Protein AF-A0A9P6HUN7-F1 (afdb_monomer_lite)

Secondary structure (DSSP, 8-state):
------EEEE-SSEEEEESSTT-SS-SEEEEGGGEEEEEEESSSTTEEEEEESS-EEEEE-SSHHHHHHHHHHHHHHSGGGGTTS---------------

Organism: NCBI:txid56493

Structure (mmCIF, N/CA/C/O backbone):
data_AF-A0A9P6HUN7-F1
#
_entry.id   AF-A0A9P6HUN7-F1
#
loop_
_atom_site.group_PDB
_atom_site.id
_atom_site.type_symbol
_atom_site.label_atom_id
_atom_site.label_alt_id
_atom_site.label_comp_id
_atom_site.label_asym_id
_atom_site.label_entity_id
_atom_site.label_seq_id
_atom_site.pdbx_PDB_ins_code
_atom_site.Cartn_x
_atom_site.Cartn_y
_atom_site.Cartn_z
_atom_site.occupancy
_atom_site.B_iso_or_equiv
_atom_site.auth_seq_id
_atom_site.auth_comp_id
_atom_site.auth_asym_id
_atom_site.auth_atom_id
_atom_site.pdbx_PDB_model_num
ATOM 1 N N . TRP A 1 1 ? 8.127 15.205 9.752 1.00 61.59 1 TRP A N 1
ATOM 2 C CA . TRP A 1 1 ? 7.580 13.901 9.335 1.00 61.59 1 TRP A CA 1
ATOM 3 C C . TRP A 1 1 ? 8.694 13.197 8.586 1.00 61.59 1 TRP A C 1
ATOM 5 O O . TRP A 1 1 ? 9.127 13.715 7.566 1.00 61.59 1 TRP A O 1
ATOM 15 N N . LEU A 1 2 ? 9.267 12.139 9.162 1.00 84.50 2 LEU A N 1
ATOM 16 C CA . LEU A 1 2 ? 10.481 11.503 8.644 1.00 84.50 2 LEU A CA 1
ATOM 17 C C . LEU A 1 2 ? 10.101 10.269 7.818 1.00 84.50 2 LEU A C 1
ATOM 19 O O . LEU A 1 2 ? 9.524 9.327 8.359 1.00 84.50 2 LEU A O 1
ATOM 23 N N . TRP A 1 3 ? 10.420 10.275 6.524 1.00 87.00 3 TRP A N 1
ATOM 24 C CA . TRP A 1 3 ? 10.272 9.100 5.666 1.00 87.00 3 TRP A CA 1
ATOM 25 C C . TRP A 1 3 ? 11.424 8.140 5.933 1.00 87.00 3 TRP A C 1
ATOM 27 O O . TRP A 1 3 ? 12.592 8.502 5.804 1.00 87.00 3 TRP A O 1
ATOM 37 N N . LEU A 1 4 ? 11.092 6.916 6.332 1.00 91.94 4 LEU A N 1
ATOM 38 C CA . LEU A 1 4 ? 12.073 5.883 6.633 1.00 91.94 4 LEU A CA 1
ATOM 39 C C . LEU A 1 4 ? 12.050 4.826 5.537 1.00 91.94 4 LEU A C 1
ATOM 41 O O . LEU A 1 4 ? 10.981 4.356 5.148 1.00 91.94 4 LEU A O 1
ATOM 45 N N . ARG A 1 5 ? 13.235 4.398 5.095 1.00 93.38 5 ARG A N 1
ATOM 46 C CA . ARG A 1 5 ? 13.359 3.199 4.267 1.00 93.38 5 ARG A CA 1
ATOM 47 C C . ARG A 1 5 ? 12.889 1.996 5.086 1.00 93.38 5 ARG A C 1
ATOM 49 O O . ARG A 1 5 ? 13.345 1.794 6.211 1.00 93.38 5 ARG A O 1
ATOM 56 N N . LYS A 1 6 ? 11.962 1.226 4.525 1.00 94.44 6 LYS A N 1
ATOM 57 C CA . LYS A 1 6 ? 11.399 0.013 5.122 1.00 94.44 6 LYS A CA 1
ATOM 58 C C . LYS A 1 6 ? 11.379 -1.100 4.091 1.00 94.44 6 LYS A C 1
ATOM 60 O O . LYS A 1 6 ? 11.360 -0.835 2.891 1.00 94.44 6 LYS A O 1
ATOM 65 N N . TRP A 1 7 ? 11.370 -2.335 4.573 1.00 94.44 7 TRP A N 1
ATOM 66 C CA . TRP A 1 7 ? 11.179 -3.503 3.727 1.00 94.44 7 TRP A CA 1
ATOM 67 C C . TRP A 1 7 ? 9.700 -3.880 3.730 1.00 94.44 7 TRP A C 1
ATOM 69 O O . TRP A 1 7 ? 9.144 -4.217 4.775 1.00 94.44 7 TRP A O 1
ATOM 79 N N . VAL A 1 8 ? 9.042 -3.766 2.580 1.00 95.56 8 VAL A N 1
ATOM 80 C CA . VAL A 1 8 ? 7.602 -4.008 2.445 1.00 95.56 8 VAL A CA 1
ATOM 81 C C . VAL A 1 8 ? 7.395 -5.309 1.684 1.00 95.56 8 VAL A C 1
ATOM 83 O O . VAL A 1 8 ? 7.977 -5.508 0.623 1.00 95.56 8 VAL A O 1
ATOM 86 N N . VAL A 1 9 ? 6.559 -6.193 2.222 1.00 95.69 9 VAL A N 1
ATOM 87 C CA . VAL A 1 9 ? 6.244 -7.492 1.622 1.00 95.69 9 VAL A CA 1
ATOM 88 C C . VAL A 1 9 ? 4.740 -7.591 1.430 1.00 95.69 9 VAL A C 1
ATOM 90 O O . VAL A 1 9 ? 3.987 -7.565 2.408 1.00 95.69 9 VAL A O 1
ATOM 93 N N . LEU A 1 10 ? 4.321 -7.734 0.175 1.00 95.69 10 LEU A N 1
ATOM 94 C CA . LEU A 1 10 ? 2.949 -8.039 -0.211 1.00 95.69 10 LEU A CA 1
ATOM 95 C C . LEU A 1 10 ? 2.809 -9.548 -0.424 1.00 95.69 10 LEU A C 1
ATOM 97 O O . LEU A 1 10 ? 3.546 -10.141 -1.205 1.00 95.69 10 LEU A O 1
ATOM 101 N N . ARG A 1 11 ? 1.874 -10.165 0.296 1.00 94.88 11 ARG A N 1
ATOM 102 C CA . ARG A 1 11 ? 1.446 -11.560 0.122 1.00 94.88 11 ARG A CA 1
ATOM 103 C C . ARG A 1 11 ? -0.024 -11.581 -0.296 1.00 94.88 11 ARG A C 1
ATOM 105 O O . ARG A 1 11 ? -0.662 -10.534 -0.333 1.00 94.88 11 ARG A O 1
ATOM 112 N N . ASP A 1 12 ? -0.579 -12.767 -0.529 1.00 91.25 12 ASP A N 1
ATOM 113 C CA . ASP A 1 12 ? -1.938 -12.927 -1.069 1.00 91.25 12 ASP A CA 1
ATOM 114 C C . ASP A 1 12 ? -3.026 -12.194 -0.276 1.00 91.25 12 ASP A C 1
ATOM 116 O O . ASP A 1 12 ? -3.901 -11.578 -0.870 1.00 91.25 12 ASP A O 1
ATOM 120 N N . ASN A 1 13 ? -2.946 -12.206 1.059 1.00 94.06 13 ASN A N 1
ATOM 121 C CA . ASN A 1 13 ? -3.981 -11.631 1.928 1.00 94.06 13 ASN A CA 1
ATOM 122 C C . ASN A 1 13 ? -3.455 -10.569 2.900 1.00 94.06 13 ASN A C 1
ATOM 124 O O . ASN A 1 13 ? -4.222 -10.033 3.703 1.00 94.06 13 ASN A O 1
ATOM 128 N N . ILE A 1 14 ? -2.147 -10.294 2.891 1.00 96.00 14 ILE A N 1
ATOM 129 C CA . ILE A 1 14 ? -1.488 -9.477 3.915 1.00 96.00 14 ILE A CA 1
ATOM 130 C C . ILE A 1 14 ? -0.393 -8.606 3.291 1.00 96.00 14 ILE A C 1
ATOM 132 O O . ILE A 1 14 ? 0.461 -9.099 2.556 1.00 96.00 14 ILE A O 1
ATOM 136 N N . LEU A 1 15 ? -0.367 -7.331 3.674 1.00 96.19 15 LEU A N 1
ATOM 137 C CA . LEU A 1 15 ? 0.760 -6.420 3.503 1.00 96.19 15 LEU A CA 1
ATOM 138 C C . LEU A 1 15 ? 1.522 -6.311 4.828 1.00 96.19 15 LEU A C 1
ATOM 140 O O . LEU A 1 15 ? 0.930 -6.038 5.870 1.00 96.19 15 LEU A O 1
ATOM 144 N N . SER A 1 16 ? 2.837 -6.500 4.804 1.00 96.44 16 SER A N 1
ATOM 145 C CA . SER A 1 16 ? 3.674 -6.411 6.004 1.00 96.44 16 SER A CA 1
ATOM 146 C C . SER A 1 16 ? 4.854 -5.469 5.801 1.00 96.44 16 SER A C 1
ATOM 148 O O . SER A 1 16 ? 5.459 -5.442 4.731 1.00 96.44 16 SER A O 1
ATOM 150 N N . ILE A 1 17 ? 5.171 -4.684 6.830 1.00 95.25 17 ILE A N 1
ATOM 151 C CA . ILE A 1 17 ? 6.258 -3.706 6.833 1.00 95.25 17 ILE A CA 1
ATOM 152 C C . ILE A 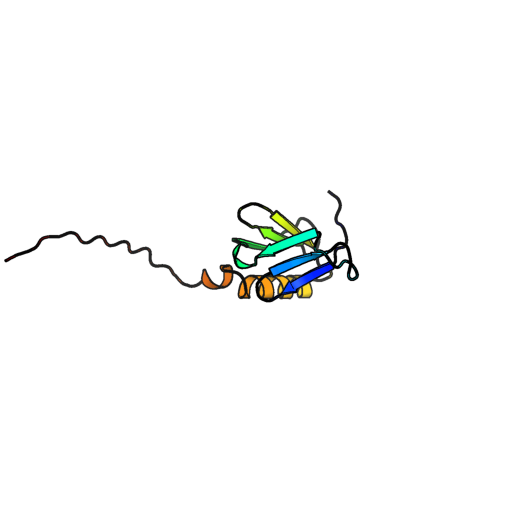1 17 ? 7.261 -4.100 7.906 1.00 95.25 17 ILE A C 1
ATOM 154 O O . ILE A 1 17 ? 6.946 -4.149 9.097 1.00 95.25 17 ILE A O 1
ATOM 158 N N . HIS A 1 18 ? 8.493 -4.320 7.481 1.00 95.81 18 HIS A N 1
ATOM 159 C CA . HIS A 1 18 ? 9.628 -4.721 8.298 1.00 95.81 18 HIS A CA 1
ATOM 160 C C . HIS A 1 18 ? 10.634 -3.576 8.387 1.00 95.81 18 HIS A C 1
ATOM 162 O O . HIS A 1 18 ? 10.652 -2.666 7.549 1.00 95.81 18 HIS A O 1
ATOM 168 N N . LYS A 1 19 ? 11.484 -3.603 9.418 1.00 93.19 19 LYS A N 1
ATOM 169 C CA . LYS A 1 19 ? 12.570 -2.622 9.552 1.00 93.19 19 LYS A CA 1
ATOM 170 C C . LYS A 1 19 ? 13.544 -2.735 8.373 1.00 93.19 19 LYS A C 1
ATOM 172 O O . LYS A 1 19 ? 13.908 -1.711 7.804 1.00 93.19 19 LYS A O 1
ATOM 177 N N . ASP A 1 20 ? 13.889 -3.960 7.999 1.00 93.25 20 ASP A N 1
ATOM 178 C CA . ASP A 1 20 ? 14.788 -4.331 6.907 1.00 93.25 20 ASP A CA 1
ATOM 179 C C . ASP A 1 20 ? 14.477 -5.767 6.431 1.00 93.25 20 ASP A C 1
ATOM 181 O O . ASP A 1 20 ? 13.546 -6.401 6.931 1.00 93.25 20 ASP A O 1
ATOM 185 N N . SER A 1 21 ? 15.241 -6.273 5.460 1.00 89.31 21 SER A N 1
ATOM 186 C CA . SER A 1 21 ? 15.077 -7.611 4.871 1.00 89.31 21 SER A CA 1
ATOM 187 C C . SER A 1 21 ? 15.469 -8.772 5.792 1.00 89.31 21 SER A C 1
ATOM 189 O O . SER A 1 21 ? 15.151 -9.915 5.482 1.00 89.31 21 SER A O 1
ATOM 191 N N . HIS A 1 22 ? 16.169 -8.505 6.897 1.00 90.38 22 HIS A N 1
ATOM 192 C CA . HIS A 1 22 ? 16.657 -9.525 7.833 1.00 90.38 22 HIS A CA 1
ATOM 193 C C . HIS A 1 22 ? 15.738 -9.670 9.050 1.00 90.38 22 HIS A C 1
ATOM 195 O O . HIS A 1 22 ? 15.847 -10.624 9.819 1.00 90.38 22 HIS A O 1
ATOM 201 N N . THR A 1 23 ? 14.834 -8.711 9.242 1.00 89.75 23 THR A N 1
ATOM 202 C CA . THR A 1 23 ? 13.905 -8.699 10.362 1.00 89.75 23 THR A CA 1
ATOM 203 C C . THR A 1 2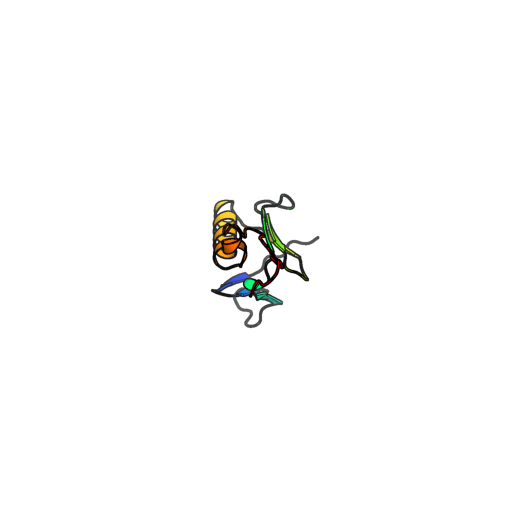3 ? 12.845 -9.788 10.177 1.00 89.75 23 THR A C 1
ATOM 205 O O . THR A 1 23 ? 12.082 -9.764 9.216 1.00 89.75 23 THR A O 1
ATOM 208 N N . LEU A 1 24 ? 12.767 -10.729 11.124 1.00 88.62 24 LEU A N 1
ATOM 209 C CA . LEU A 1 24 ? 11.795 -11.832 11.089 1.00 88.62 24 LEU A CA 1
ATOM 210 C C . LEU A 1 24 ? 10.358 -11.371 11.375 1.00 88.62 24 LEU A C 1
ATOM 212 O O . LEU A 1 24 ? 9.405 -11.908 10.810 1.00 88.62 24 LEU A O 1
ATOM 216 N N . HIS A 1 25 ? 10.200 -10.386 12.262 1.00 93.19 25 HIS A N 1
ATOM 217 C CA . HIS A 1 25 ? 8.895 -9.914 12.711 1.00 93.19 25 HIS A CA 1
ATOM 218 C C . HIS A 1 25 ? 8.529 -8.563 12.084 1.00 93.19 25 HIS A C 1
ATOM 220 O O . HIS A 1 25 ? 9.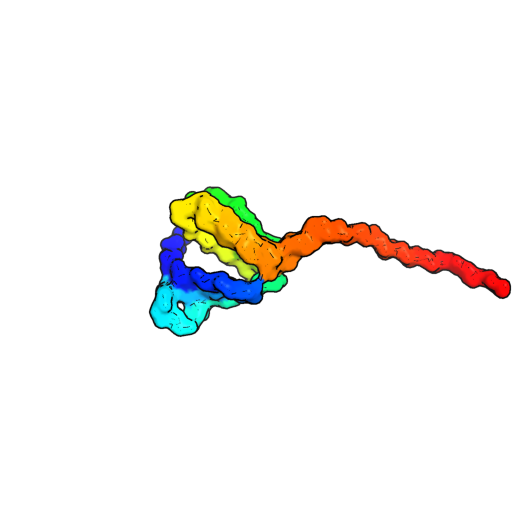296 -7.601 12.198 1.00 93.19 25 HIS A O 1
ATOM 226 N N . PRO A 1 26 ? 7.338 -8.445 11.476 1.00 94.75 26 PRO A N 1
ATOM 227 C CA . PRO A 1 26 ? 6.893 -7.186 10.908 1.00 94.75 26 PRO A CA 1
ATOM 228 C C . PRO A 1 26 ? 6.621 -6.157 12.004 1.00 94.75 26 PRO A C 1
ATOM 230 O O . PRO A 1 26 ? 5.992 -6.445 13.019 1.00 94.75 26 PRO A O 1
ATOM 233 N N . SER A 1 27 ? 7.041 -4.920 11.752 1.00 94.69 27 SER A N 1
ATOM 234 C CA . SER A 1 27 ? 6.660 -3.758 12.561 1.00 94.69 27 SER A CA 1
ATOM 235 C C . SER A 1 27 ? 5.196 -3.358 12.363 1.00 94.69 27 SER A C 1
ATOM 237 O O . SER A 1 27 ? 4.590 -2.761 13.249 1.00 94.69 27 SER A O 1
ATOM 239 N N . LEU A 1 28 ? 4.623 -3.687 11.202 1.00 94.12 28 LEU A N 1
ATOM 240 C CA . LEU A 1 28 ? 3.213 -3.483 10.902 1.00 94.12 28 LEU A CA 1
ATOM 241 C C . LEU A 1 28 ? 2.715 -4.576 9.963 1.00 94.12 28 LEU A C 1
ATOM 243 O O . LEU A 1 28 ? 3.374 -4.897 8.976 1.00 94.12 28 LEU A O 1
ATOM 247 N N . THR A 1 29 ? 1.522 -5.083 10.245 1.00 95.81 29 THR A N 1
ATOM 248 C CA . THR A 1 29 ? 0.818 -6.059 9.416 1.00 95.81 29 THR A CA 1
ATOM 249 C C . THR A 1 29 ? -0.578 -5.528 9.133 1.00 95.81 29 THR A C 1
ATOM 251 O O . THR A 1 29 ? -1.285 -5.134 10.058 1.00 95.81 29 THR A O 1
ATOM 254 N N . ILE A 1 30 ? -0.963 -5.506 7.860 1.00 95.00 30 ILE A N 1
ATOM 255 C CA . ILE A 1 30 ? -2.259 -5.028 7.383 1.00 95.00 30 ILE A CA 1
ATOM 256 C C . ILE A 1 30 ? -2.898 -6.150 6.561 1.00 95.00 30 ILE A C 1
ATOM 258 O O . ILE A 1 30 ? -2.374 -6.494 5.498 1.00 95.00 30 ILE A O 1
ATOM 262 N N . PRO A 1 31 ? -4.017 -6.734 7.011 1.00 94.88 31 PRO A N 1
ATOM 263 C CA . PRO A 1 31 ? -4.815 -7.610 6.165 1.00 94.88 31 PRO A CA 1
ATOM 264 C C . PRO A 1 31 ? -5.367 -6.822 4.971 1.00 94.88 31 PRO A C 1
ATOM 266 O O . PRO A 1 31 ? -5.957 -5.759 5.148 1.00 94.88 31 PRO A O 1
ATOM 269 N N . LEU A 1 32 ? -5.213 -7.336 3.748 1.00 93.69 32 LEU A N 1
ATOM 270 C CA . LEU A 1 32 ? -5.657 -6.632 2.532 1.00 93.69 32 LEU A CA 1
ATOM 271 C C . LEU A 1 32 ? -7.178 -6.436 2.497 1.00 93.69 32 LEU A C 1
ATOM 273 O O . LEU A 1 32 ? -7.670 -5.434 1.990 1.00 93.69 32 LEU A O 1
ATOM 277 N N . ARG A 1 33 ? -7.926 -7.347 3.132 1.00 92.50 33 ARG A N 1
ATOM 278 C CA . ARG A 1 33 ? -9.377 -7.215 3.343 1.00 92.50 33 ARG A CA 1
ATOM 279 C C . ARG A 1 33 ? -9.783 -5.967 4.135 1.00 92.50 33 ARG A C 1
ATOM 281 O O . ARG A 1 33 ? -10.921 -5.528 4.015 1.00 92.50 33 ARG A O 1
ATOM 288 N N . ASP A 1 34 ? -8.878 -5.420 4.945 1.00 93.94 34 ASP A N 1
ATOM 289 C CA . ASP A 1 34 ? -9.154 -4.262 5.795 1.00 93.94 34 ASP A CA 1
ATOM 290 C C . ASP A 1 34 ? -8.798 -2.940 5.094 1.00 93.94 34 ASP A C 1
ATOM 292 O O . ASP A 1 34 ? -9.087 -1.869 5.630 1.00 93.94 34 ASP A O 1
ATOM 296 N N . ILE A 1 35 ? -8.186 -2.999 3.902 1.00 94.06 35 ILE A N 1
ATOM 297 C CA . ILE A 1 35 ? -7.849 -1.824 3.096 1.00 94.06 35 ILE A CA 1
ATOM 298 C C . ILE A 1 35 ? -9.116 -1.309 2.414 1.00 94.06 35 ILE A C 1
ATOM 300 O O . ILE A 1 35 ? -9.716 -1.975 1.570 1.00 94.06 35 ILE A O 1
ATOM 304 N N . THR A 1 36 ? -9.498 -0.087 2.770 1.00 92.81 36 THR A N 1
ATOM 305 C CA . THR A 1 36 ? -10.677 0.620 2.259 1.00 92.81 36 THR A CA 1
ATOM 306 C C . THR A 1 36 ? -10.325 1.670 1.214 1.00 92.81 36 THR A C 1
ATOM 308 O O . THR A 1 36 ? -11.218 2.168 0.530 1.00 92.81 36 THR A O 1
ATOM 311 N N . LYS A 1 37 ? -9.039 2.015 1.069 1.00 90.81 37 LYS A N 1
ATOM 312 C CA . LYS A 1 37 ? -8.563 2.964 0.059 1.00 90.81 37 LYS A CA 1
ATOM 313 C C . LYS A 1 37 ? -7.106 2.701 -0.306 1.00 90.81 37 LYS A C 1
ATOM 315 O O . LYS A 1 37 ? -6.281 2.491 0.579 1.00 90.81 37 LYS A O 1
ATOM 320 N N . ALA A 1 38 ? -6.792 2.759 -1.597 1.00 93.94 38 ALA A N 1
ATOM 321 C CA . ALA A 1 38 ? -5.430 2.694 -2.118 1.00 93.94 38 ALA A CA 1
ATOM 322 C C . ALA A 1 38 ? -5.278 3.686 -3.281 1.00 93.94 38 ALA A C 1
ATOM 324 O O . ALA A 1 38 ? -5.656 3.387 -4.414 1.00 93.94 38 ALA A O 1
ATOM 325 N N . GLU A 1 39 ? -4.755 4.884 -3.016 1.00 94.00 39 GLU A N 1
ATOM 326 C CA . GLU A 1 39 ? -4.692 5.958 -4.016 1.00 94.00 39 GLU A CA 1
ATOM 327 C C . GLU A 1 39 ? -3.347 6.678 -4.043 1.00 94.00 39 GLU A C 1
ATOM 329 O O . GLU A 1 39 ? -2.630 6.763 -3.046 1.00 94.00 39 GLU A O 1
ATOM 334 N N . ARG A 1 40 ? -3.010 7.233 -5.208 1.00 94.94 40 ARG A N 1
ATOM 335 C CA . ARG A 1 40 ? -1.836 8.091 -5.339 1.00 94.94 40 ARG A CA 1
ATOM 336 C C . ARG A 1 40 ? -2.132 9.457 -4.728 1.00 94.94 40 ARG A C 1
ATOM 338 O O . ARG A 1 40 ? -3.150 10.060 -5.050 1.00 94.94 40 ARG A O 1
ATOM 345 N N . ILE A 1 41 ? -1.185 9.972 -3.953 1.00 95.25 41 ILE A N 1
ATOM 346 C CA . ILE A 1 41 ? -1.225 11.331 -3.405 1.00 95.25 41 ILE A CA 1
ATOM 347 C C . ILE A 1 41 ? 0.086 12.079 -3.691 1.00 95.25 41 ILE A C 1
ATOM 349 O O . ILE A 1 41 ? 1.060 11.493 -4.167 1.00 95.25 41 ILE A O 1
ATOM 353 N N . TYR A 1 42 ? 0.122 13.376 -3.381 1.00 93.69 42 TYR A N 1
ATOM 354 C CA . TYR A 1 42 ? 1.235 14.275 -3.718 1.00 93.69 42 TYR A CA 1
ATOM 355 C C . TYR A 1 42 ? 1.996 14.800 -2.484 1.00 93.69 42 TYR A C 1
ATOM 357 O O . TYR A 1 42 ? 2.461 15.934 -2.481 1.00 93.69 42 TYR A O 1
ATOM 365 N N . LEU A 1 43 ? 2.132 13.983 -1.429 1.00 92.56 43 LEU A N 1
ATOM 366 C CA . LEU A 1 43 ? 2.964 14.317 -0.255 1.00 92.56 43 LEU A CA 1
ATOM 367 C C . LEU A 1 43 ? 4.472 14.174 -0.529 1.00 92.56 43 LEU A C 1
ATOM 369 O O . LEU A 1 43 ? 5.284 14.867 0.073 1.00 92.56 43 LEU A O 1
ATOM 373 N N . THR A 1 44 ? 4.843 13.240 -1.403 1.00 92.81 44 THR A N 1
ATOM 374 C CA . THR A 1 44 ? 6.216 12.922 -1.825 1.00 92.81 44 THR A CA 1
ATOM 375 C C . THR A 1 44 ? 6.149 12.285 -3.222 1.00 92.81 44 THR A C 1
ATOM 377 O O . THR A 1 44 ? 5.072 11.800 -3.603 1.00 92.81 44 THR A O 1
ATOM 380 N N . PRO A 1 45 ? 7.228 12.292 -4.029 1.00 94.56 45 PRO A N 1
ATOM 381 C CA . PRO A 1 45 ? 7.244 11.576 -5.299 1.00 94.56 45 PRO A CA 1
ATOM 382 C C . PRO A 1 45 ? 6.793 10.122 -5.145 1.00 94.56 45 PRO A C 1
ATOM 384 O O . PRO A 1 45 ? 7.200 9.423 -4.222 1.00 94.56 45 PRO A O 1
ATOM 387 N N . TYR A 1 46 ? 5.925 9.682 -6.056 1.00 95.38 46 TYR A N 1
ATOM 388 C CA . TYR A 1 46 ? 5.410 8.311 -6.100 1.00 95.38 46 TYR A CA 1
ATOM 389 C C . TYR A 1 46 ? 4.824 7.835 -4.758 1.00 95.38 46 TYR A C 1
ATOM 391 O O . TYR A 1 46 ? 5.112 6.732 -4.296 1.00 95.38 46 TYR A O 1
ATOM 399 N N . CYS A 1 47 ? 3.996 8.674 -4.129 1.00 96.00 47 CYS A N 1
ATOM 400 C CA . CYS A 1 47 ? 3.344 8.350 -2.866 1.00 96.00 47 CYS A CA 1
ATOM 401 C C . CYS A 1 47 ? 2.008 7.620 -3.055 1.00 96.00 47 CYS A C 1
ATOM 403 O O . CYS A 1 47 ? 1.124 8.095 -3.773 1.00 96.00 47 CYS A O 1
ATOM 405 N N . LEU A 1 48 ? 1.849 6.500 -2.356 1.00 96.31 48 LEU A N 1
ATOM 406 C CA . LEU A 1 48 ? 0.618 5.731 -2.232 1.00 96.31 48 LEU A CA 1
ATOM 407 C 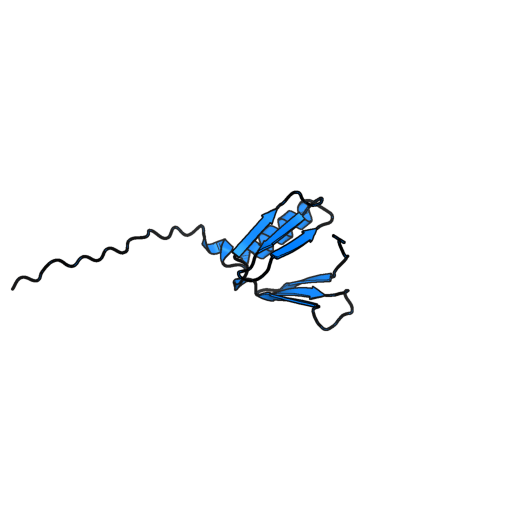C . LEU A 1 48 ? 0.085 5.851 -0.802 1.00 96.31 48 LEU A C 1
ATOM 409 O O . LEU A 1 48 ? 0.773 5.507 0.161 1.00 96.31 48 LEU A O 1
ATOM 413 N N . LEU A 1 49 ? -1.152 6.319 -0.680 1.00 96.06 49 LEU A N 1
ATOM 414 C CA . LEU A 1 49 ? -1.934 6.284 0.546 1.00 96.06 49 LEU A CA 1
ATOM 415 C C . LEU A 1 49 ? -2.703 4.969 0.608 1.00 96.06 49 LEU A C 1
ATOM 417 O O . LEU A 1 49 ? -3.488 4.667 -0.290 1.00 96.06 49 LEU A O 1
ATOM 421 N N . LEU A 1 50 ? -2.502 4.233 1.695 1.00 95.12 50 LEU A N 1
ATOM 422 C CA . LEU A 1 50 ? -3.320 3.098 2.090 1.00 95.12 50 LEU A CA 1
ATOM 423 C C . LEU A 1 50 ? -4.137 3.488 3.318 1.00 95.12 50 LEU A C 1
ATOM 425 O O . LEU A 1 50 ? -3.570 3.826 4.359 1.00 95.12 50 LEU A O 1
ATOM 429 N N . GLU A 1 51 ? -5.458 3.427 3.208 1.00 94.94 51 GLU A N 1
ATOM 430 C CA . GLU A 1 51 ? -6.353 3.601 4.350 1.00 94.94 51 GLU A CA 1
ATOM 431 C C . GLU A 1 51 ? -6.980 2.262 4.719 1.00 94.94 51 GLU A C 1
ATOM 433 O O . GLU A 1 51 ? -7.430 1.503 3.858 1.00 94.94 51 GLU A O 1
ATOM 438 N N . THR A 1 52 ? -7.002 1.990 6.016 1.00 92.62 52 THR A N 1
ATOM 439 C CA . THR A 1 52 ? -7.863 0.990 6.636 1.00 92.62 52 THR A CA 1
ATOM 440 C C . THR A 1 52 ? -8.912 1.705 7.483 1.00 92.62 52 THR A C 1
ATOM 442 O O . THR A 1 52 ? -8.927 2.936 7.569 1.00 92.62 52 THR A O 1
ATOM 445 N N . LYS A 1 53 ? -9.789 0.947 8.146 1.00 88.12 53 LYS A N 1
ATOM 446 C CA . LYS A 1 53 ? -10.771 1.517 9.083 1.00 88.12 53 LYS A CA 1
ATOM 447 C C . LYS A 1 53 ? -10.123 2.289 10.236 1.00 88.12 53 LYS A C 1
ATOM 449 O O . LYS A 1 53 ? -10.659 3.306 10.660 1.00 88.12 53 LYS A O 1
ATOM 454 N N . ASP A 1 54 ? -8.961 1.828 10.696 1.00 90.06 54 ASP A N 1
ATOM 455 C CA . ASP A 1 54 ? -8.353 2.314 11.939 1.00 90.06 54 ASP A CA 1
ATOM 456 C C . ASP A 1 54 ? -7.071 3.120 11.709 1.00 90.06 54 ASP A C 1
ATOM 458 O O . ASP A 1 54 ? -6.584 3.794 12.619 1.00 90.06 54 ASP A O 1
ATOM 462 N N . LYS A 1 55 ? -6.449 3.000 10.527 1.00 90.12 55 LYS A N 1
ATOM 463 C CA . LYS A 1 55 ? -5.099 3.520 10.274 1.00 90.12 55 LYS A CA 1
ATOM 464 C C . LYS A 1 55 ? -4.931 4.014 8.844 1.00 90.12 55 LYS A C 1
ATOM 466 O O . LYS A 1 55 ? -5.564 3.535 7.910 1.00 90.12 55 LYS A O 1
ATOM 471 N N . ARG A 1 56 ? -3.994 4.946 8.676 1.00 94.31 56 ARG A N 1
ATOM 472 C CA . ARG A 1 56 ? -3.513 5.413 7.373 1.00 94.31 56 ARG A CA 1
ATOM 473 C C . ARG A 1 56 ? -2.014 5.190 7.287 1.00 94.31 56 ARG A C 1
ATOM 475 O O . ARG A 1 56 ? -1.287 5.520 8.223 1.00 94.31 56 ARG A O 1
ATOM 482 N N . VAL A 1 57 ? -1.563 4.626 6.177 1.00 94.56 57 VAL A N 1
ATOM 483 C CA . VAL A 1 57 ? -0.154 4.357 5.899 1.00 94.56 57 VAL A CA 1
ATOM 484 C C . VAL A 1 57 ? 0.217 4.998 4.578 1.00 94.56 57 VAL A C 1
ATOM 486 O O . VAL A 1 57 ? -0.521 4.910 3.602 1.00 94.56 57 VAL A O 1
ATOM 489 N N . TYR A 1 58 ? 1.385 5.625 4.554 1.00 95.50 58 TYR A N 1
ATOM 490 C CA . TYR A 1 58 ? 1.926 6.248 3.362 1.00 95.50 58 TYR A CA 1
ATOM 491 C C . TYR A 1 58 ? 3.182 5.502 2.930 1.00 95.50 58 TYR A C 1
ATOM 493 O O . TYR A 1 58 ? 4.103 5.318 3.727 1.00 95.50 58 TYR A O 1
ATOM 501 N N . LEU A 1 59 ? 3.220 5.086 1.670 1.00 95.62 59 LEU A N 1
ATOM 502 C CA . LEU A 1 59 ? 4.375 4.451 1.044 1.00 95.62 59 LEU A CA 1
ATOM 503 C C . LEU A 1 59 ? 4.887 5.359 -0.071 1.00 95.62 59 LEU A C 1
ATOM 505 O O . LEU A 1 59 ? 4.092 5.935 -0.805 1.00 95.62 59 LEU A O 1
ATOM 509 N N . SER A 1 60 ? 6.203 5.499 -0.193 1.00 95.56 60 SER A N 1
ATOM 510 C CA . SER A 1 60 ? 6.857 6.231 -1.283 1.00 95.56 60 SER A CA 1
ATOM 511 C C . SER A 1 60 ? 7.702 5.237 -2.067 1.00 95.56 60 SER A C 1
ATOM 513 O O . SER A 1 60 ? 8.475 4.497 -1.459 1.00 95.56 60 SER A O 1
ATOM 515 N N . PHE A 1 61 ? 7.549 5.217 -3.388 1.00 95.06 61 PHE A N 1
ATOM 516 C CA . PHE A 1 61 ? 8.268 4.303 -4.283 1.00 95.06 61 PHE A CA 1
ATOM 517 C C . PHE A 1 61 ? 9.385 5.018 -5.046 1.00 95.06 61 PHE A C 1
ATOM 519 O O . PHE A 1 61 ? 9.478 6.246 -4.999 1.00 95.06 61 PHE A O 1
ATOM 526 N N . MET A 1 62 ? 10.236 4.261 -5.744 1.00 93.25 62 MET A N 1
ATOM 527 C CA . MET A 1 62 ? 11.347 4.834 -6.515 1.00 93.25 62 MET A CA 1
ATOM 528 C C . MET A 1 62 ? 10.915 5.299 -7.909 1.00 93.25 62 MET A C 1
ATOM 530 O O . MET A 1 62 ? 11.572 6.151 -8.507 1.00 93.25 62 MET A O 1
ATOM 534 N N . SER A 1 63 ? 9.803 4.769 -8.425 1.00 95.38 63 SER A N 1
ATOM 535 C CA . SER A 1 63 ? 9.286 5.106 -9.750 1.00 95.38 63 SER A CA 1
ATOM 536 C C . SER A 1 63 ? 7.756 5.091 -9.811 1.00 95.38 63 SER A C 1
ATOM 538 O O . SER A 1 63 ? 7.061 4.545 -8.948 1.00 95.38 63 SER A O 1
ATOM 540 N N . TYR A 1 64 ? 7.215 5.690 -10.875 1.00 94.38 64 TYR A N 1
ATOM 541 C CA . TYR A 1 64 ? 5.784 5.626 -11.179 1.00 94.38 64 TYR A CA 1
ATOM 542 C C . TYR A 1 64 ? 5.322 4.201 -11.511 1.00 94.38 64 TYR A C 1
ATOM 544 O O . TYR A 1 64 ? 4.193 3.832 -11.181 1.00 94.38 64 TYR A O 1
ATOM 552 N N . GLU A 1 65 ? 6.188 3.414 -12.150 1.00 96.50 65 GLU A N 1
ATOM 553 C CA . GLU A 1 65 ? 5.928 2.016 -12.485 1.00 96.50 65 GLU A CA 1
ATOM 554 C C . GLU A 1 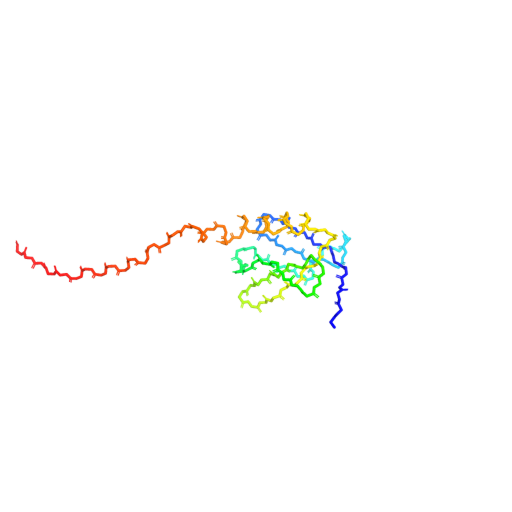65 ? 5.761 1.181 -11.215 1.00 96.50 65 GLU A C 1
ATOM 556 O O . GLU A 1 65 ? 4.732 0.530 -11.062 1.00 96.50 65 GLU A O 1
ATOM 561 N N . GLU A 1 66 ? 6.690 1.287 -10.255 1.00 95.12 66 GLU A N 1
ATOM 562 C CA . GLU A 1 66 ? 6.558 0.608 -8.963 1.00 95.12 66 GLU A CA 1
ATOM 563 C C . GLU A 1 66 ? 5.260 1.006 -8.263 1.00 95.12 66 GLU A C 1
ATOM 565 O O . GLU A 1 66 ? 4.482 0.134 -7.883 1.00 95.12 66 GLU A O 1
ATOM 570 N N . LEU A 1 67 ? 4.971 2.309 -8.148 1.00 95.56 67 LEU A N 1
ATOM 571 C CA . LEU A 1 67 ? 3.716 2.763 -7.543 1.00 95.56 67 LEU A CA 1
ATOM 572 C C . LEU A 1 67 ? 2.499 2.144 -8.235 1.00 95.56 67 LEU A C 1
ATOM 574 O O . LEU A 1 67 ? 1.547 1.745 -7.565 1.00 95.56 67 LEU A O 1
ATOM 578 N N . SER A 1 68 ? 2.505 2.095 -9.565 1.00 94.62 68 SER A N 1
ATOM 579 C CA . SER A 1 68 ? 1.371 1.603 -10.345 1.00 94.62 68 SER A CA 1
ATOM 580 C C . SER A 1 68 ? 1.181 0.102 -10.169 1.00 94.62 68 SER A C 1
ATOM 582 O O . SER A 1 68 ? 0.053 -0.323 -9.920 1.00 94.62 68 SER A O 1
ATOM 584 N N . THR A 1 69 ? 2.270 -0.667 -10.209 1.00 95.44 69 THR A N 1
ATOM 585 C CA . THR A 1 69 ? 2.280 -2.108 -9.941 1.00 95.44 69 THR A CA 1
ATOM 586 C C . THR A 1 69 ? 1.789 -2.392 -8.528 1.00 95.44 69 THR A C 1
ATOM 588 O O . THR A 1 69 ? 0.802 -3.099 -8.359 1.00 95.44 69 THR A O 1
ATOM 591 N N . TRP A 1 70 ? 2.379 -1.764 -7.507 1.00 95.56 70 TRP A N 1
ATOM 592 C CA . TRP A 1 70 ? 1.964 -1.949 -6.113 1.00 95.56 70 TRP A CA 1
ATOM 593 C C . TRP A 1 70 ? 0.501 -1.569 -5.882 1.00 95.56 70 TRP A C 1
ATOM 595 O O . TRP A 1 70 ? -0.231 -2.298 -5.214 1.00 95.56 70 TRP A O 1
ATOM 605 N N . ARG A 1 71 ? 0.041 -0.457 -6.463 1.00 94.81 71 ARG A N 1
ATOM 606 C CA . ARG A 1 71 ? -1.365 -0.049 -6.386 1.00 94.81 71 ARG A CA 1
ATOM 607 C C . ARG A 1 71 ? -2.287 -1.085 -7.029 1.00 94.81 71 ARG A C 1
ATOM 609 O O . ARG A 1 71 ? -3.297 -1.422 -6.422 1.00 94.81 71 ARG A O 1
ATOM 616 N N . GLY A 1 72 ? -1.961 -1.573 -8.227 1.00 92.75 72 GLY A N 1
ATOM 617 C CA . GLY A 1 72 ? -2.762 -2.574 -8.937 1.00 92.75 72 GLY A CA 1
ATOM 618 C C . GLY A 1 72 ? -2.837 -3.899 -8.180 1.00 92.75 72 GLY A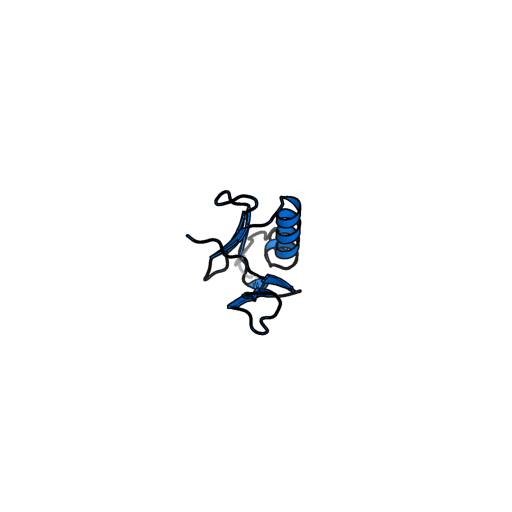 C 1
ATOM 619 O O . GLY A 1 72 ? -3.921 -4.439 -7.981 1.00 92.75 72 GLY A O 1
ATOM 620 N N . GLU A 1 73 ? -1.698 -4.354 -7.671 1.00 93.69 73 GLU A N 1
ATOM 621 C CA . GLU A 1 73 ? -1.540 -5.583 -6.896 1.00 93.69 73 GLU A CA 1
ATOM 622 C C . GLU A 1 73 ? -2.267 -5.536 -5.539 1.00 93.69 73 GLU A C 1
ATOM 624 O O . GLU A 1 73 ? -2.826 -6.540 -5.091 1.00 93.69 73 GLU A O 1
ATOM 629 N N . ILE A 1 74 ? -2.301 -4.376 -4.876 1.00 93.69 74 ILE A N 1
ATOM 630 C CA . ILE A 1 74 ? -3.109 -4.175 -3.665 1.00 93.69 74 ILE A CA 1
ATOM 631 C C . ILE A 1 74 ? -4.592 -4.106 -4.029 1.00 93.69 74 ILE A C 1
ATOM 633 O O . ILE A 1 74 ? -5.413 -4.728 -3.359 1.00 93.69 74 ILE A O 1
ATOM 637 N N . HIS A 1 75 ? -4.950 -3.379 -5.089 1.00 90.50 75 HIS A N 1
ATOM 638 C CA . HIS A 1 75 ? -6.340 -3.209 -5.503 1.00 90.50 75 HIS A CA 1
ATOM 639 C C . HIS A 1 75 ? -6.983 -4.537 -5.914 1.00 90.50 75 HIS A C 1
ATOM 641 O O . HIS A 1 75 ? -8.119 -4.788 -5.529 1.00 90.50 75 HIS A O 1
ATOM 647 N N . SER A 1 76 ? -6.267 -5.397 -6.648 1.00 89.38 76 SER A N 1
ATOM 648 C CA . SER A 1 76 ? -6.767 -6.700 -7.110 1.00 89.38 76 SER A CA 1
ATOM 649 C C . SER A 1 76 ? -7.067 -7.664 -5.957 1.00 89.38 76 SER A C 1
ATOM 651 O O . SER A 1 76 ? -8.067 -8.378 -6.002 1.00 89.38 76 SER A O 1
ATOM 653 N N . ARG A 1 77 ? -6.242 -7.640 -4.903 1.00 89.81 77 ARG A N 1
ATOM 654 C CA . ARG A 1 77 ? -6.350 -8.514 -3.720 1.00 89.81 77 ARG A CA 1
ATOM 655 C C . ARG A 1 77 ? -7.217 -7.951 -2.592 1.00 89.81 77 ARG A C 1
ATOM 657 O O . ARG A 1 77 ? -7.571 -8.676 -1.666 1.00 89.81 77 ARG A O 1
ATOM 664 N N . SER A 1 78 ? -7.535 -6.660 -2.638 1.00 84.94 78 SER A N 1
ATOM 665 C CA . SER A 1 78 ? -8.378 -5.999 -1.636 1.00 84.94 78 SER A CA 1
ATOM 666 C C . SER A 1 78 ? -9.843 -5.980 -2.091 1.00 84.94 78 SER A C 1
ATOM 668 O O . SER A 1 78 ? -10.108 -6.062 -3.289 1.00 84.94 78 SER A O 1
ATOM 670 N N . PRO A 1 79 ? -10.820 -5.781 -1.184 1.00 76.06 79 PRO A N 1
ATOM 671 C CA . PRO A 1 79 ? -12.243 -5.690 -1.534 1.00 76.06 79 PRO A CA 1
ATOM 672 C C . PRO A 1 79 ? -12.554 -4.540 -2.505 1.00 76.06 79 PRO A C 1
ATOM 674 O O . PRO A 1 79 ? -13.607 -4.528 -3.138 1.00 76.06 79 PRO A O 1
ATOM 677 N N . LEU A 1 80 ? -11.608 -3.608 -2.656 1.00 68.94 80 LEU A N 1
ATOM 678 C CA . LEU A 1 80 ? -11.580 -2.558 -3.669 1.00 68.94 80 LEU A CA 1
ATOM 679 C C . LEU A 1 80 ? -11.808 -3.080 -5.094 1.00 68.94 80 LEU A C 1
ATOM 681 O O . LEU A 1 80 ? -12.514 -2.430 -5.865 1.00 68.94 80 LEU A O 1
ATOM 685 N N . SER A 1 81 ? -11.294 -4.266 -5.438 1.00 61.66 81 SER A N 1
ATOM 686 C CA . SER A 1 81 ? -11.523 -4.889 -6.750 1.00 61.66 81 SER A CA 1
ATOM 687 C C . SER A 1 81 ? -12.993 -5.201 -7.032 1.00 61.66 81 SER A C 1
ATOM 689 O O . SER A 1 81 ? -13.382 -5.273 -8.196 1.00 61.66 81 SER A O 1
ATOM 691 N N . ASN A 1 82 ? -13.819 -5.345 -5.992 1.00 54.03 82 ASN A N 1
ATOM 692 C CA . ASN A 1 82 ? -15.231 -5.700 -6.112 1.00 54.03 82 ASN A CA 1
ATOM 693 C C . ASN A 1 82 ? -16.174 -4.490 -6.186 1.00 54.03 82 ASN A C 1
ATOM 695 O O . ASN A 1 82 ? -17.352 -4.673 -6.489 1.00 54.03 82 ASN A O 1
ATOM 699 N N . HIS A 1 83 ? -15.702 -3.260 -5.960 1.00 49.53 83 HIS A N 1
ATOM 700 C CA . HIS A 1 83 ? -16.556 -2.064 -6.000 1.00 49.53 83 HIS A CA 1
ATOM 701 C C . HIS A 1 83 ? -16.893 -1.562 -7.418 1.00 49.53 83 HIS A C 1
ATOM 703 O O . HIS A 1 83 ? -17.649 -0.605 -7.557 1.00 49.53 83 HIS A O 1
ATOM 709 N N . THR A 1 84 ? -16.436 -2.239 -8.478 1.00 48.28 84 THR A N 1
ATOM 710 C CA . THR A 1 84 ? -17.038 -2.126 -9.824 1.00 48.28 84 THR A CA 1
ATOM 711 C C . THR A 1 84 ? -18.265 -3.016 -10.011 1.00 48.28 84 THR A C 1
ATOM 713 O O . THR A 1 84 ? -18.954 -2.902 -11.026 1.00 48.28 84 THR A O 1
ATOM 716 N N . ARG A 1 85 ? -18.609 -3.878 -9.044 1.00 44.66 85 ARG A N 1
ATOM 717 C CA . ARG A 1 85 ? -19.884 -4.590 -9.071 1.00 44.66 85 ARG A CA 1
ATOM 718 C C . ARG A 1 85 ? -20.940 -3.678 -8.459 1.00 44.66 85 ARG A C 1
ATOM 720 O O . ARG A 1 85 ? -21.093 -3.607 -7.243 1.00 44.66 85 ARG A O 1
ATOM 727 N N . PHE A 1 86 ? -21.620 -2.946 -9.342 1.00 45.19 86 PHE A N 1
ATOM 728 C CA . PHE A 1 86 ? -22.914 -2.324 -9.093 1.00 45.19 86 PHE A CA 1
ATOM 729 C C . PHE A 1 86 ? -23.692 -3.147 -8.066 1.00 45.19 86 PHE A C 1
ATOM 731 O O . PHE A 1 86 ? -24.037 -4.300 -8.321 1.00 45.19 86 PHE A O 1
ATOM 738 N N . VAL A 1 87 ? -23.951 -2.558 -6.905 1.00 51.28 87 VAL A N 1
ATOM 739 C CA . VAL A 1 87 ? -25.012 -3.020 -6.021 1.00 51.28 87 VAL A CA 1
ATOM 740 C C . VAL A 1 87 ? -26.205 -2.146 -6.390 1.00 51.28 87 VAL A C 1
ATOM 742 O O . VAL A 1 87 ? -26.231 -0.986 -5.971 1.00 51.28 87 VAL A O 1
ATOM 745 N N . PRO A 1 88 ? -27.182 -2.608 -7.194 1.00 45.53 88 PRO A N 1
ATOM 746 C CA . PRO A 1 88 ? -28.476 -1.957 -7.185 1.00 45.53 88 PRO A CA 1
ATOM 747 C C . PRO A 1 88 ? -28.982 -2.073 -5.748 1.00 45.53 88 PRO A C 1
ATOM 749 O O . PRO A 1 88 ? -29.309 -3.161 -5.274 1.00 45.53 88 PRO A O 1
ATOM 752 N N . ARG A 1 89 ? -28.990 -0.959 -5.014 1.00 51.38 89 ARG A N 1
ATOM 753 C CA . ARG A 1 89 ? -29.813 -0.838 -3.814 1.00 51.38 89 ARG A CA 1
ATOM 754 C C . ARG A 1 89 ? -31.263 -0.946 -4.274 1.00 51.38 89 ARG A C 1
ATOM 756 O O . ARG A 1 89 ? -31.872 0.055 -4.626 1.00 51.38 89 ARG A O 1
ATOM 763 N N . ALA A 1 90 ? -31.796 -2.156 -4.277 1.00 46.44 90 ALA A N 1
ATOM 764 C CA . ALA A 1 90 ? -33.224 -2.396 -4.253 1.00 46.44 90 ALA A CA 1
ATOM 765 C C . ALA A 1 90 ? -33.506 -3.219 -2.997 1.00 46.44 90 ALA A C 1
ATOM 767 O O . ALA A 1 90 ? -33.644 -4.436 -3.042 1.00 46.44 90 ALA A O 1
ATOM 768 N N . HIS A 1 91 ? -33.554 -2.533 -1.853 1.00 46.69 91 HIS A N 1
ATOM 769 C CA . HIS A 1 91 ? -34.462 -2.963 -0.799 1.00 46.69 91 HIS A CA 1
ATOM 770 C C . HIS A 1 91 ? -35.853 -2.605 -1.333 1.00 46.69 91 HIS A C 1
ATOM 772 O O . HIS A 1 91 ? -36.286 -1.460 -1.243 1.00 46.69 91 HIS A O 1
ATOM 778 N N . VAL A 1 92 ? -36.473 -3.540 -2.048 1.00 50.12 92 VAL A N 1
ATOM 779 C CA . VAL A 1 92 ? -37.898 -3.477 -2.360 1.00 50.12 92 VAL A CA 1
ATOM 780 C C . VAL A 1 92 ? -38.560 -4.368 -1.324 1.00 50.12 92 VAL A C 1
ATOM 782 O O . VAL A 1 92 ? -38.711 -5.570 -1.518 1.00 50.12 92 VAL A O 1
ATOM 785 N N . ASP A 1 93 ? -38.911 -3.771 -0.188 1.00 43.12 93 ASP A N 1
ATOM 786 C CA . ASP A 1 93 ? -39.986 -4.316 0.628 1.00 43.12 93 ASP A CA 1
ATOM 787 C C . ASP A 1 93 ? -41.266 -4.115 -0.182 1.00 43.12 93 ASP A C 1
ATOM 789 O O . ASP A 1 93 ? -41.751 -2.994 -0.330 1.00 43.12 93 ASP A O 1
ATOM 793 N N . THR A 1 94 ? -41.789 -5.188 -0.769 1.00 44.09 94 THR A N 1
ATOM 794 C CA . THR A 1 94 ? -43.178 -5.192 -1.232 1.00 44.09 94 THR A CA 1
ATOM 795 C C . THR A 1 94 ? -43.998 -5.950 -0.202 1.00 44.09 94 THR A C 1
ATOM 797 O O . THR A 1 94 ? -44.276 -7.133 -0.370 1.00 44.09 94 THR A O 1
ATOM 800 N N . ASP A 1 95 ? -44.382 -5.273 0.880 1.00 50.28 95 ASP A N 1
ATOM 801 C CA . ASP A 1 95 ? -45.643 -5.621 1.530 1.00 50.28 95 ASP A CA 1
ATOM 802 C C . ASP A 1 95 ? -46.757 -5.054 0.652 1.00 50.28 95 ASP A C 1
ATOM 804 O O . ASP A 1 95 ? -46.897 -3.839 0.492 1.00 50.28 95 ASP A O 1
ATOM 808 N N . SER A 1 96 ? -47.526 -5.946 0.036 1.00 50.44 96 SER A N 1
ATOM 809 C CA . SER A 1 96 ? -48.916 -5.675 -0.304 1.00 50.44 96 SER A CA 1
ATOM 810 C C . SER A 1 96 ? -49.683 -6.980 -0.470 1.00 50.44 96 SER A C 1
ATOM 812 O O . SER A 1 96 ? -49.769 -7.522 -1.564 1.00 50.44 96 SER A O 1
ATOM 814 N N . ARG A 1 97 ? -50.314 -7.378 0.638 1.00 44.69 97 ARG A N 1
ATOM 815 C CA . ARG A 1 97 ? -51.685 -7.917 0.715 1.00 44.69 97 ARG A CA 1
ATOM 816 C C . ARG A 1 97 ? -51.971 -9.249 0.014 1.00 44.69 97 ARG A C 1
ATOM 818 O O . ARG A 1 97 ? -52.094 -9.342 -1.202 1.00 44.69 97 ARG A O 1
ATOM 825 N N . GLY A 1 98 ? -52.240 -10.250 0.851 1.00 48.78 98 GLY A N 1
ATOM 826 C CA . GLY A 1 98 ? -52.944 -11.454 0.442 1.00 48.78 98 GLY A CA 1
ATOM 827 C C . GLY A 1 98 ? -54.333 -11.163 -0.121 1.00 48.78 98 GLY A C 1
ATOM 828 O O . GLY A 1 98 ? -54.997 -10.212 0.285 1.00 48.78 98 GLY A O 1
ATOM 829 N N . PHE A 1 99 ? -54.769 -12.047 -1.008 1.00 46.75 99 PHE A N 1
ATOM 830 C CA . PHE A 1 99 ? -56.171 -12.301 -1.290 1.00 46.75 99 PHE A CA 1
ATOM 831 C C . PHE A 1 99 ? -56.342 -13.810 -1.492 1.00 46.75 99 PHE A C 1
ATOM 833 O O . PHE A 1 99 ? -55.686 -14.387 -2.355 1.00 46.75 99 PHE A O 1
ATOM 840 N N . THR A 1 100 ? -57.146 -14.373 -0.582 1.00 48.84 100 THR A N 1
ATOM 841 C CA . THR A 1 100 ? -58.073 -15.522 -0.680 1.00 48.84 100 THR A CA 1
ATOM 842 C C . THR A 1 100 ? -57.773 -16.652 -1.652 1.00 48.84 100 THR A C 1
ATOM 844 O O . THR A 1 100 ? -57.806 -16.390 -2.874 1.00 48.84 100 THR A O 1
#

InterPro domains:
  IPR001849 Pleckstrin homology domain [PF00169] (3-76)
  IPR001849 Pleckstrin homology domain [PS50003] (1-79)
  IPR011993 PH-like domain superfamily [G3DSA:2.30.29.30] (2-84)

pLDDT: mean 83.78, std 18.35, range [43.12, 96.5]

Sequence (100 aa):
WLWLRKWVVLRDNILSIHKDSHTLHPSLTIPLRDITKAERIYLTPYCLLLETKDKRVYLSFMSYEELSTWRGEIHSRSPLSNHTRFVPRAHVDTDSRGFT

Radius of gyration: 19.44 Å; chains: 1; bounding box: 75×30×25 Å

Foldseek 3Di:
DDDADWDWDDDLFKIFTHNDPVGPDGPDIDGLQQWPDWDDDDPDALWIWTDGPVDIDIDHDPDVVVSVVVSVSSCCRYCVVVVVPDDPPPPPPDDDDDDD